Protein AF-A0A9W3TG98-F1 (afdb_monomer_lite)

Organism: Bacillus thuringiensis (NCBI:txid1428)

Radius of gyration: 15.11 Å; chains: 1; bounding box: 26×33×52 Å

Sequence (67 aa):
MKNKKQVENIRNQLIKLGREVAVQHTTTQFPDWCLLKIGLHKVQGLPYEHYYYEGLLEPKSSDEQSN

Structure (mmCIF, N/CA/C/O backbone):
data_AF-A0A9W3TG98-F1
#
_entry.id   AF-A0A9W3TG98-F1
#
loop_
_atom_site.group_PDB
_atom_site.id
_atom_site.type_symbol
_atom_site.label_atom_id
_atom_site.label_alt_id
_atom_site.label_comp_id
_atom_site.label_asym_id
_atom_site.label_entity_id
_atom_site.label_seq_id
_atom_site.pdbx_PDB_ins_code
_atom_site.Cartn_x
_atom_site.Cartn_y
_atom_site.Cartn_z
_atom_site.occupancy
_atom_site.B_iso_or_equiv
_atom_site.auth_seq_id
_atom_site.auth_comp_id
_atom_site.auth_asym_id
_atom_site.auth_atom_id
_atom_site.pdbx_PDB_model_num
ATOM 1 N N . MET A 1 1 ? -16.489 10.511 18.823 1.00 62.22 1 MET A N 1
ATOM 2 C CA . MET A 1 1 ? -15.055 10.848 18.607 1.00 62.22 1 MET A CA 1
ATOM 3 C C . MET A 1 1 ? -14.113 9.638 18.545 1.00 62.22 1 MET A C 1
ATOM 5 O O . MET A 1 1 ? -13.168 9.716 17.771 1.00 62.22 1 MET A O 1
ATOM 9 N N . LYS A 1 2 ? -14.338 8.530 19.277 1.00 64.44 2 LYS A N 1
ATOM 10 C CA . LYS A 1 2 ? -13.443 7.345 19.257 1.00 64.44 2 LYS A CA 1
ATOM 11 C C . LYS A 1 2 ? -13.300 6.683 17.869 1.00 64.44 2 LYS A C 1
ATOM 13 O O . LYS A 1 2 ? -12.178 6.475 17.423 1.00 64.44 2 LYS A O 1
ATOM 18 N N . ASN A 1 3 ? -14.404 6.506 17.138 1.00 80.2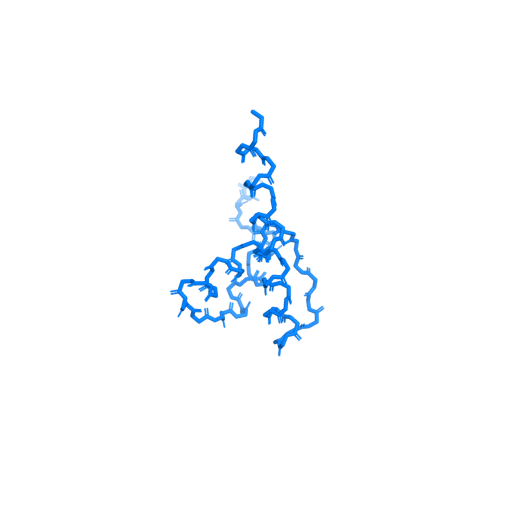5 3 ASN A N 1
ATOM 19 C CA . ASN A 1 3 ? -14.394 5.835 15.827 1.00 80.25 3 ASN A CA 1
ATOM 20 C C . ASN A 1 3 ? -13.565 6.570 14.761 1.00 80.25 3 ASN A C 1
ATOM 22 O O . ASN A 1 3 ? -12.895 5.929 13.963 1.00 80.25 3 ASN A O 1
ATOM 26 N N . LYS A 1 4 ? -13.543 7.913 14.770 1.00 88.00 4 LYS A N 1
ATOM 27 C CA . LYS A 1 4 ? -12.756 8.695 13.797 1.00 88.00 4 LYS A CA 1
ATO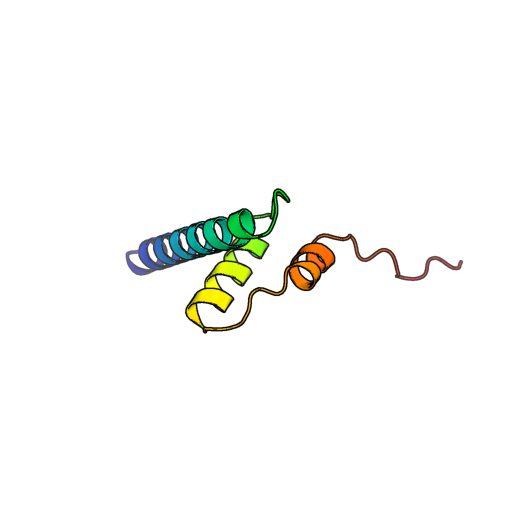M 28 C C . LYS A 1 4 ? -11.254 8.422 13.931 1.00 88.00 4 LYS A C 1
ATOM 30 O O . LYS A 1 4 ? -10.586 8.212 12.929 1.00 88.00 4 LYS A O 1
ATOM 35 N N . LYS A 1 5 ? -10.738 8.362 15.165 1.00 92.69 5 LYS A N 1
ATOM 36 C CA . LYS A 1 5 ? -9.320 8.054 15.422 1.00 92.69 5 LYS A CA 1
ATOM 37 C C . LYS A 1 5 ? -8.959 6.620 15.027 1.00 92.69 5 LYS A C 1
ATOM 39 O O . LYS A 1 5 ? -7.868 6.388 14.527 1.00 92.69 5 LYS A O 1
ATOM 44 N N . GLN A 1 6 ? -9.871 5.671 15.239 1.00 95.31 6 GLN A N 1
ATOM 45 C CA . GLN A 1 6 ? -9.658 4.277 14.843 1.00 95.31 6 GLN A CA 1
ATOM 46 C C . GLN A 1 6 ? -9.612 4.123 13.321 1.00 95.31 6 GLN A C 1
ATOM 48 O O . GLN A 1 6 ? -8.697 3.484 12.812 1.00 95.31 6 GLN A O 1
ATOM 53 N N . VAL A 1 7 ? -10.543 4.757 12.601 1.00 95.19 7 VAL A N 1
ATOM 54 C CA . VAL A 1 7 ? -10.549 4.763 11.130 1.00 95.19 7 VAL A CA 1
ATOM 55 C C . VAL A 1 7 ? -9.264 5.381 10.579 1.00 95.19 7 VAL A C 1
ATOM 57 O O . VAL A 1 7 ? -8.672 4.821 9.662 1.00 95.19 7 VAL A O 1
ATOM 60 N N . GLU A 1 8 ? -8.792 6.483 11.166 1.00 96.19 8 GLU A N 1
ATOM 61 C CA . GLU A 1 8 ? -7.535 7.113 10.748 1.00 96.19 8 GLU A CA 1
ATOM 62 C C . GLU A 1 8 ? -6.327 6.195 10.967 1.00 96.19 8 GLU A C 1
ATOM 64 O O . GLU A 1 8 ? -5.479 6.053 10.092 1.00 96.19 8 GLU A O 1
ATOM 69 N N . ASN A 1 9 ? -6.272 5.511 12.112 1.00 97.25 9 ASN A N 1
ATOM 70 C CA . ASN A 1 9 ? -5.198 4.565 12.398 1.00 97.25 9 ASN A CA 1
ATOM 71 C C . ASN A 1 9 ? -5.187 3.400 11.395 1.00 97.25 9 ASN A C 1
ATOM 73 O O . ASN A 1 9 ? -4.132 3.047 10.876 1.00 97.25 9 ASN A O 1
ATOM 77 N N . ILE A 1 10 ? -6.360 2.845 11.071 1.00 97.19 10 ILE A N 1
ATOM 78 C CA . ILE A 1 10 ? -6.487 1.776 10.068 1.00 97.19 10 ILE A CA 1
ATOM 79 C C . ILE A 1 10 ? -6.038 2.277 8.692 1.00 97.19 10 ILE A C 1
ATOM 81 O O . ILE A 1 10 ? -5.258 1.602 8.024 1.00 97.19 10 ILE A O 1
ATOM 85 N N . ARG A 1 11 ? -6.469 3.477 8.282 1.00 98.00 11 ARG A N 1
ATOM 86 C CA . ARG A 1 11 ? -6.033 4.089 7.018 1.00 98.00 11 ARG A CA 1
ATOM 87 C C . ARG A 1 11 ? -4.509 4.202 6.955 1.00 98.00 11 ARG A C 1
ATOM 89 O O . ARG A 1 11 ? -3.915 3.775 5.970 1.00 98.00 11 ARG A O 1
ATOM 96 N N . ASN A 1 12 ? -3.881 4.721 8.007 1.00 98.19 12 ASN A N 1
ATOM 97 C CA . ASN A 1 12 ? -2.429 4.900 8.058 1.00 98.19 12 ASN A CA 1
ATOM 98 C C . ASN A 1 12 ? -1.676 3.563 8.019 1.00 98.19 12 ASN A C 1
ATOM 100 O O . ASN A 1 12 ? -0.645 3.456 7.355 1.00 98.19 12 ASN A O 1
ATOM 104 N N . GLN A 1 13 ? -2.202 2.526 8.677 1.00 98.38 13 GLN A N 1
ATOM 105 C CA . GLN A 1 13 ? -1.638 1.174 8.606 1.00 98.38 13 GLN A CA 1
ATOM 106 C C . GLN A 1 13 ? -1.728 0.593 7.192 1.00 98.38 13 GLN A C 1
ATOM 108 O O . GLN A 1 13 ? -0.754 0.017 6.713 1.00 98.38 13 GLN A O 1
ATOM 113 N N . LEU A 1 14 ? -2.853 0.789 6.500 1.00 98.50 14 LEU A N 1
ATOM 114 C CA . LEU A 1 14 ? -3.020 0.342 5.116 1.00 98.50 14 LEU A CA 1
ATOM 115 C C . LEU A 1 14 ? -2.089 1.089 4.154 1.00 98.50 14 LEU A C 1
ATOM 117 O O . LEU A 1 14 ? 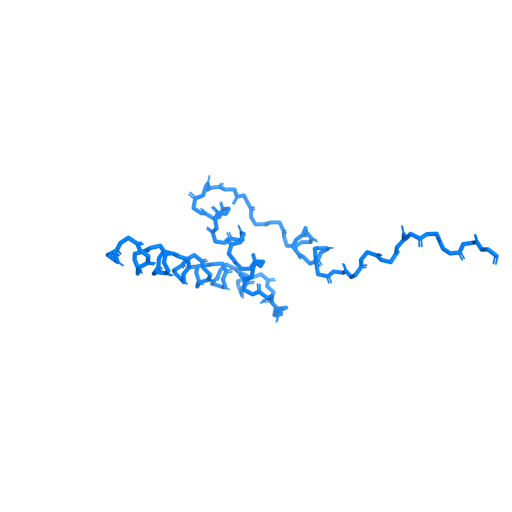-1.480 0.454 3.300 1.00 98.50 14 LEU A O 1
ATOM 121 N N . ILE A 1 15 ? -1.923 2.405 4.310 1.00 98.50 15 ILE A N 1
ATOM 122 C CA . ILE A 1 15 ? -0.961 3.190 3.514 1.00 98.50 15 ILE A CA 1
ATOM 123 C C . ILE A 1 15 ? 0.465 2.675 3.735 1.00 98.50 15 ILE A C 1
ATOM 125 O O . ILE A 1 15 ? 1.213 2.493 2.773 1.00 98.50 15 ILE A O 1
ATOM 129 N N . LYS A 1 16 ? 0.844 2.404 4.990 1.00 98.31 16 LYS A N 1
ATOM 130 C CA . LYS A 1 16 ? 2.160 1.845 5.320 1.00 98.31 16 LYS A CA 1
ATOM 131 C C . LYS A 1 16 ? 2.364 0.472 4.674 1.00 98.31 16 LYS A C 1
ATOM 133 O O . LYS A 1 16 ? 3.382 0.271 4.020 1.00 98.31 16 LYS A O 1
ATOM 138 N N . LEU A 1 17 ? 1.386 -0.426 4.790 1.00 98.19 17 LEU A N 1
ATOM 139 C CA . LEU A 1 17 ? 1.428 -1.740 4.144 1.00 98.19 17 LEU A CA 1
ATOM 140 C C . LEU A 1 17 ? 1.549 -1.613 2.620 1.00 98.19 17 LEU A C 1
ATOM 142 O O . LEU A 1 17 ? 2.365 -2.290 2.003 1.00 98.19 17 LEU A O 1
ATOM 146 N N . GLY A 1 18 ? 0.772 -0.719 2.008 1.00 97.62 18 GLY A N 1
ATOM 147 C CA . GLY A 1 18 ? 0.856 -0.463 0.574 1.00 97.62 18 GLY A CA 1
ATOM 148 C C . GLY A 1 18 ? 2.233 0.029 0.140 1.00 97.62 18 GLY A C 1
ATOM 149 O O . GLY A 1 18 ? 2.736 -0.395 -0.898 1.00 97.62 18 GLY A O 1
ATOM 150 N N . ARG A 1 19 ? 2.877 0.868 0.959 1.00 97.62 19 ARG A N 1
ATOM 151 C CA . ARG A 1 19 ? 4.253 1.326 0.731 1.00 97.62 19 ARG A CA 1
ATOM 152 C C . ARG A 1 19 ? 5.241 0.170 0.802 1.00 97.62 19 ARG A C 1
ATOM 154 O O . ARG A 1 19 ? 6.067 0.050 -0.091 1.00 97.62 19 ARG A O 1
ATOM 161 N N . GLU A 1 20 ? 5.138 -0.674 1.825 1.00 97.19 20 GLU A N 1
ATOM 162 C CA . GLU A 1 20 ? 5.991 -1.858 1.998 1.00 97.19 20 GLU A CA 1
ATOM 163 C C . GLU A 1 20 ? 5.870 -2.842 0.831 1.00 97.19 20 GLU A C 1
ATOM 165 O O . GLU A 1 20 ? 6.872 -3.426 0.430 1.00 97.19 20 GLU A O 1
ATOM 170 N N . VAL A 1 21 ? 4.671 -3.003 0.264 1.00 96.25 21 VAL A N 1
ATOM 171 C CA . VAL A 1 21 ? 4.467 -3.797 -0.955 1.00 96.25 21 VAL A CA 1
ATOM 172 C C . VAL A 1 21 ? 5.115 -3.106 -2.153 1.00 96.25 21 VAL A C 1
ATOM 174 O O . VAL A 1 21 ? 5.931 -3.718 -2.829 1.00 96.25 21 VAL A O 1
ATOM 177 N N . ALA A 1 22 ? 4.812 -1.830 -2.402 1.00 95.62 22 ALA A N 1
ATOM 178 C CA . ALA A 1 22 ? 5.323 -1.119 -3.575 1.00 95.62 22 ALA A CA 1
ATOM 179 C C . ALA A 1 22 ? 6.861 -1.126 -3.654 1.00 95.62 22 ALA A C 1
ATOM 181 O O . ALA A 1 22 ? 7.412 -1.422 -4.713 1.00 95.62 22 ALA A O 1
ATOM 182 N N . VAL A 1 23 ? 7.560 -0.891 -2.535 1.00 95.50 23 VAL A N 1
ATOM 183 C CA . VAL A 1 23 ? 9.037 -0.842 -2.509 1.00 95.50 23 VAL A CA 1
ATOM 184 C C . VAL A 1 23 ? 9.714 -2.193 -2.758 1.00 95.50 23 VAL A C 1
ATOM 186 O O . VAL A 1 23 ? 10.903 -2.223 -3.059 1.00 95.50 23 VAL A O 1
ATOM 189 N N . GLN A 1 24 ? 8.988 -3.312 -2.650 1.00 94.38 24 GLN A N 1
ATOM 190 C CA . GLN A 1 24 ? 9.510 -4.632 -3.033 1.00 94.38 24 GLN A CA 1
ATOM 191 C C . GLN A 1 24 ? 9.580 -4.808 -4.554 1.00 94.38 24 GLN A C 1
ATOM 193 O O . GLN A 1 24 ? 10.304 -5.678 -5.032 1.00 94.38 24 GLN A O 1
ATOM 198 N N . HIS A 1 25 ? 8.833 -3.997 -5.307 1.00 92.06 25 HIS A N 1
ATOM 199 C CA . HIS A 1 25 ? 8.671 -4.147 -6.751 1.00 92.06 25 HIS A CA 1
ATOM 200 C C . HIS A 1 25 ? 9.190 -2.949 -7.549 1.00 92.06 25 HIS A C 1
ATOM 202 O O . HIS A 1 25 ? 9.547 -3.115 -8.711 1.00 92.06 25 HIS A O 1
ATOM 208 N N . THR A 1 26 ? 9.233 -1.751 -6.961 1.00 91.19 26 THR A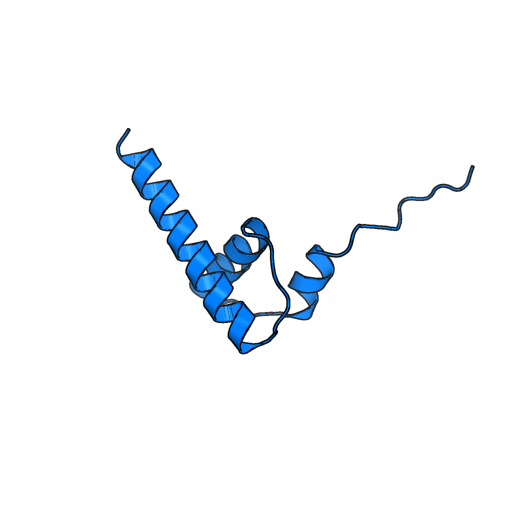 N 1
ATOM 209 C CA . THR A 1 26 ? 9.619 -0.528 -7.671 1.00 91.19 26 THR A CA 1
ATOM 210 C C . THR A 1 26 ? 10.186 0.550 -6.745 1.00 91.19 26 THR A C 1
ATOM 212 O O . THR A 1 26 ? 9.948 0.557 -5.538 1.00 91.19 26 THR A O 1
ATOM 215 N N . THR A 1 27 ? 10.917 1.498 -7.329 1.00 90.44 27 THR A N 1
ATOM 216 C CA . THR A 1 27 ? 11.350 2.746 -6.683 1.00 90.44 27 THR A CA 1
ATOM 217 C C . THR A 1 27 ? 10.376 3.907 -6.923 1.00 90.44 27 THR A C 1
ATOM 219 O O . THR A 1 27 ? 10.568 4.986 -6.356 1.00 90.44 27 THR A O 1
ATOM 222 N N . THR A 1 28 ? 9.324 3.697 -7.726 1.00 89.25 28 THR A N 1
ATOM 223 C CA . THR A 1 28 ? 8.278 4.687 -8.013 1.00 89.25 28 THR A CA 1
ATOM 224 C C . THR A 1 28 ? 7.617 5.177 -6.724 1.00 89.25 28 THR A C 1
ATOM 226 O O . THR A 1 28 ? 7.181 4.399 -5.871 1.00 89.25 28 THR A O 1
ATOM 229 N N . GLN A 1 29 ? 7.520 6.500 -6.578 1.00 90.75 29 GLN A N 1
ATOM 230 C CA . GLN A 1 29 ? 6.838 7.117 -5.445 1.00 90.75 29 GLN A CA 1
ATOM 231 C C . GLN A 1 29 ? 5.342 7.236 -5.731 1.00 90.75 29 GLN A C 1
ATOM 233 O O . GLN A 1 29 ? 4.908 8.085 -6.505 1.00 90.75 29 GLN A O 1
ATOM 238 N N . PHE A 1 30 ? 4.544 6.401 -5.068 1.00 94.69 30 PHE A N 1
ATOM 239 C CA . PHE A 1 30 ? 3.088 6.474 -5.151 1.00 94.69 30 PHE A CA 1
ATOM 240 C C . PHE A 1 30 ? 2.502 7.467 -4.131 1.00 94.69 30 PHE A C 1
ATOM 242 O O . PHE A 1 30 ? 2.967 7.523 -2.989 1.00 94.69 30 PHE A O 1
ATOM 249 N N . PRO A 1 31 ? 1.436 8.203 -4.495 1.00 96.25 31 PRO A N 1
ATOM 250 C CA . PRO A 1 31 ? 0.674 9.024 -3.562 1.00 96.25 31 PRO A CA 1
ATOM 251 C C . PRO A 1 31 ? -0.114 8.153 -2.572 1.00 96.25 31 PRO A C 1
ATOM 253 O O . PRO A 1 31 ? -0.499 7.021 -2.881 1.00 96.25 31 PRO A O 1
ATOM 256 N N . ASP A 1 32 ? -0.434 8.706 -1.400 1.00 97.19 32 ASP A N 1
ATOM 257 C CA . ASP A 1 32 ? -1.074 7.974 -0.295 1.00 97.19 32 ASP A CA 1
ATOM 258 C C . ASP A 1 32 ? -2.399 7.297 -0.673 1.00 97.19 32 ASP A C 1
ATOM 260 O O . ASP A 1 32 ? -2.686 6.198 -0.202 1.00 97.19 32 ASP A O 1
ATOM 264 N N . TRP A 1 33 ? -3.205 7.892 -1.557 1.00 96.19 33 TRP A N 1
ATOM 265 C CA . TRP A 1 33 ? -4.449 7.263 -2.019 1.00 96.19 33 TRP A CA 1
ATOM 266 C C . TRP A 1 33 ? -4.192 5.982 -2.828 1.00 96.19 33 TRP A C 1
ATOM 268 O O . TRP A 1 33 ? -4.995 5.049 -2.776 1.00 96.19 33 TRP A O 1
ATOM 278 N N . CYS A 1 34 ? -3.080 5.921 -3.567 1.00 96.69 34 CYS A N 1
ATOM 279 C CA . CYS A 1 34 ? -2.691 4.751 -4.346 1.00 96.69 34 CYS A CA 1
ATOM 280 C C . CYS A 1 34 ? -2.099 3.687 -3.415 1.00 96.69 34 CYS A C 1
ATOM 282 O O . CYS A 1 34 ? -2.519 2.531 -3.451 1.00 96.69 34 CYS A O 1
ATOM 284 N N . LEU A 1 35 ? -1.243 4.101 -2.474 1.00 97.75 35 LEU A N 1
ATOM 285 C CA . LEU A 1 35 ? -0.728 3.233 -1.410 1.00 97.75 35 LEU A CA 1
ATOM 286 C C . LEU A 1 35 ? -1.856 2.612 -0.573 1.00 97.75 35 LEU A C 1
ATOM 288 O O . LEU A 1 35 ? -1.817 1.422 -0.274 1.00 97.75 35 LEU A O 1
ATOM 292 N N . LEU A 1 36 ? -2.908 3.371 -0.259 1.00 98.00 36 LEU A N 1
ATOM 293 C CA . LEU A 1 36 ? -4.095 2.845 0.415 1.00 98.00 36 LEU A CA 1
ATOM 294 C C . LEU A 1 36 ? -4.758 1.711 -0.389 1.00 98.00 36 LEU A C 1
ATOM 296 O O . LEU A 1 36 ? -5.108 0.684 0.193 1.00 98.00 36 LEU A O 1
ATOM 300 N N . LYS A 1 37 ? -4.905 1.862 -1.715 1.00 96.56 37 LYS A N 1
ATOM 301 C CA . LYS A 1 37 ? -5.453 0.807 -2.591 1.00 96.56 37 LYS A CA 1
ATOM 302 C C . LYS A 1 37 ? -4.559 -0.433 -2.622 1.00 96.56 37 LYS A C 1
ATOM 304 O O . LYS A 1 37 ? -5.075 -1.544 -2.532 1.00 96.56 37 LYS A O 1
ATOM 309 N N . ILE A 1 38 ? -3.241 -0.250 -2.709 1.00 97.25 38 ILE A N 1
ATOM 310 C CA . ILE A 1 38 ? -2.266 -1.353 -2.681 1.00 97.25 38 ILE A CA 1
ATOM 311 C C . ILE A 1 38 ? -2.369 -2.119 -1.354 1.00 97.25 38 ILE A C 1
ATOM 313 O O . ILE A 1 38 ? -2.479 -3.345 -1.350 1.00 97.25 38 ILE A O 1
ATOM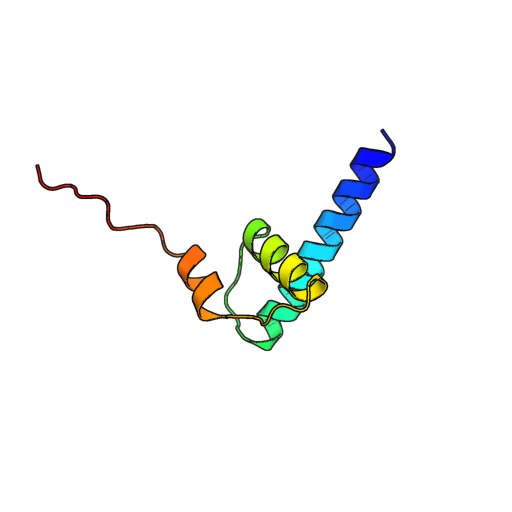 317 N N . GLY A 1 39 ? -2.398 -1.408 -0.222 1.00 97.88 39 GLY A N 1
ATOM 318 C CA . GLY A 1 39 ? -2.546 -2.016 1.101 1.00 97.88 39 GLY A CA 1
ATOM 319 C C . GLY A 1 39 ? -3.857 -2.790 1.258 1.00 97.88 39 GLY A C 1
ATOM 320 O O . GLY A 1 39 ? -3.855 -3.903 1.783 1.00 97.88 39 GLY A O 1
ATOM 321 N N . LEU A 1 40 ? -4.968 -2.246 0.752 1.00 97.62 40 LEU A N 1
ATOM 322 C CA . LEU A 1 40 ? -6.262 -2.938 0.730 1.00 97.62 40 LEU A CA 1
ATOM 323 C C . LEU A 1 40 ? -6.213 -4.226 -0.098 1.00 97.62 40 LEU A C 1
ATOM 325 O O . LEU A 1 40 ? -6.626 -5.273 0.399 1.00 97.62 40 LEU A O 1
ATOM 329 N N . HIS A 1 41 ? -5.665 -4.176 -1.314 1.00 97.12 41 HIS A N 1
ATOM 330 C CA . HIS A 1 41 ? -5.529 -5.358 -2.171 1.00 97.12 41 HIS A CA 1
ATOM 331 C C . HIS A 1 41 ? -4.684 -6.445 -1.503 1.00 97.12 41 HIS A C 1
ATOM 333 O O . HIS A 1 41 ? -5.060 -7.618 -1.527 1.00 97.12 41 HIS A O 1
ATOM 339 N N . LYS A 1 42 ? -3.598 -6.061 -0.818 1.00 96.94 42 LYS A N 1
ATOM 340 C CA . LYS A 1 42 ? -2.767 -7.009 -0.070 1.00 96.94 42 LYS A CA 1
ATOM 341 C C . LYS A 1 42 ? -3.547 -7.716 1.039 1.00 96.94 42 LYS A C 1
ATOM 343 O O . LYS A 1 42 ? -3.424 -8.931 1.174 1.00 96.94 42 LYS A O 1
ATOM 348 N N . VAL A 1 43 ? -4.355 -6.983 1.807 1.00 97.44 43 VAL A N 1
ATOM 349 C CA . VAL A 1 43 ? -5.223 -7.559 2.855 1.00 97.44 43 VAL A CA 1
ATOM 350 C C . VAL A 1 43 ? -6.290 -8.480 2.258 1.00 97.44 43 VAL A C 1
ATOM 352 O O . VAL A 1 43 ? -6.620 -9.500 2.854 1.00 97.44 43 VAL A O 1
ATOM 355 N N . GLN A 1 44 ? -6.800 -8.156 1.070 1.00 96.88 44 GLN A N 1
ATOM 356 C CA . GLN A 1 44 ? -7.762 -8.986 0.337 1.00 96.88 44 GLN A CA 1
ATOM 357 C C . GLN A 1 44 ? -7.135 -10.232 -0.310 1.00 96.88 44 GLN A C 1
ATOM 359 O O . GLN A 1 44 ? -7.865 -11.062 -0.846 1.00 96.88 44 GLN A O 1
ATOM 364 N N . GLY A 1 45 ? -5.805 -10.374 -0.279 1.00 96.44 45 GLY A N 1
ATOM 365 C CA . GLY A 1 45 ? -5.099 -11.470 -0.943 1.00 96.44 45 GLY A CA 1
ATOM 366 C C . GLY A 1 45 ? -5.028 -11.328 -2.466 1.00 96.44 45 GLY A C 1
ATOM 367 O O . GLY A 1 45 ? -4.746 -12.308 -3.151 1.00 96.44 45 GLY A O 1
ATOM 368 N N . LEU A 1 46 ? -5.278 -10.129 -3.002 1.00 95.25 46 LEU A N 1
ATOM 369 C CA . LEU A 1 46 ? -5.143 -9.848 -4.429 1.00 95.25 46 LEU A CA 1
ATOM 370 C C . LEU A 1 46 ? -3.661 -9.687 -4.812 1.00 95.25 46 LEU A C 1
ATOM 372 O O . LEU A 1 46 ? -2.871 -9.172 -4.010 1.00 95.25 46 LEU A O 1
ATOM 376 N N . PRO A 1 47 ? -3.267 -10.111 -6.027 1.00 92.50 47 PRO A N 1
ATOM 377 C CA . PRO A 1 47 ? -1.906 -9.928 -6.511 1.00 92.50 47 PRO A CA 1
ATOM 378 C C . PRO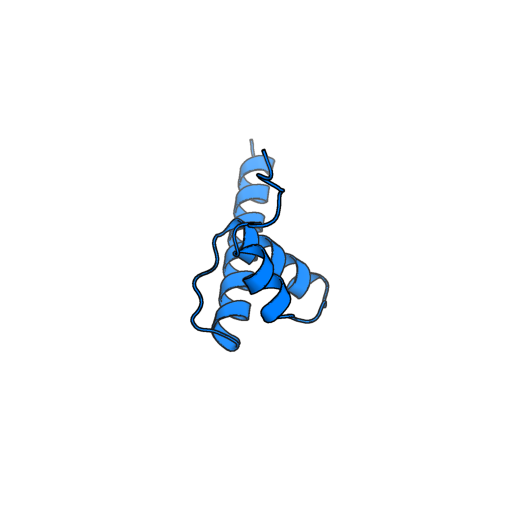 A 1 47 ? -1.570 -8.440 -6.676 1.00 92.50 47 PRO A C 1
ATOM 380 O O . PRO A 1 47 ? -2.436 -7.601 -6.936 1.00 92.50 47 PRO A O 1
ATOM 383 N N . TYR A 1 48 ? -0.287 -8.115 -6.513 1.00 93.31 48 TYR A N 1
ATOM 384 C CA . TYR A 1 48 ? 0.222 -6.779 -6.797 1.00 93.31 48 TYR A CA 1
ATOM 385 C C . TYR A 1 48 ? 0.532 -6.650 -8.291 1.00 93.31 48 TYR A C 1
ATOM 387 O O . TYR A 1 48 ? 1.500 -7.227 -8.780 1.00 93.31 48 TYR A O 1
ATOM 395 N N . GLU A 1 49 ? -0.279 -5.864 -8.994 1.00 93.06 49 GLU A N 1
ATOM 396 C CA . GLU A 1 49 ? -0.120 -5.580 -10.422 1.00 93.06 49 GLU A CA 1
ATOM 397 C C . GLU A 1 49 ? 0.566 -4.223 -10.611 1.00 93.06 49 GLU A C 1
ATOM 399 O O . GLU A 1 49 ? -0.085 -3.179 -10.646 1.00 93.06 49 GLU A O 1
ATOM 404 N N . HIS A 1 50 ? 1.897 -4.227 -10.700 1.00 91.62 50 HIS A N 1
ATOM 405 C CA . HIS A 1 50 ? 2.712 -3.009 -10.747 1.00 91.62 50 HIS A CA 1
ATOM 406 C C . HIS A 1 50 ? 2.247 -2.001 -11.815 1.00 91.62 50 HIS A C 1
ATOM 408 O O . HIS A 1 50 ? 1.923 -0.858 -11.487 1.00 91.62 50 HIS A O 1
ATOM 414 N N . TYR A 1 51 ? 2.127 -2.450 -13.069 1.00 91.38 51 TYR A N 1
ATOM 415 C CA . TYR A 1 51 ? 1.755 -1.602 -14.206 1.00 91.38 51 TYR A CA 1
ATOM 416 C C . TYR A 1 51 ? 0.350 -1.009 -14.092 1.00 91.38 51 TYR A C 1
ATOM 418 O O . TYR A 1 51 ? 0.109 0.098 -14.563 1.00 91.38 51 TYR A O 1
ATOM 426 N N . TYR A 1 52 ? -0.576 -1.708 -13.429 1.00 92.81 52 TYR A N 1
ATOM 427 C CA . TYR A 1 52 ? -1.904 -1.162 -13.169 1.00 92.81 52 TYR A CA 1
ATOM 428 C C . TYR A 1 52 ? -1.812 0.088 -12.288 1.00 92.81 52 TYR A C 1
ATOM 430 O O . TYR A 1 52 ? -2.418 1.109 -12.602 1.00 92.81 52 TYR A O 1
ATOM 438 N N . TYR A 1 53 ? -1.038 0.035 -11.201 1.00 92.69 53 TYR A N 1
ATOM 439 C CA . TYR A 1 53 ? -0.913 1.170 -10.286 1.00 92.69 53 TYR A CA 1
ATOM 440 C C . TYR A 1 53 ? -0.109 2.327 -10.868 1.00 92.69 53 TYR A C 1
ATOM 442 O O . TYR A 1 53 ? -0.437 3.475 -10.570 1.00 92.69 53 TYR A O 1
ATOM 450 N N . GLU A 1 54 ? 0.905 2.054 -11.690 1.00 90.75 54 GLU A N 1
ATOM 451 C CA . GLU A 1 54 ? 1.612 3.106 -12.430 1.00 90.75 54 GLU A CA 1
ATOM 452 C C . GLU A 1 54 ? 0.702 3.782 -13.457 1.00 90.75 54 GLU A C 1
ATOM 454 O O . GLU A 1 54 ? 0.640 5.008 -13.488 1.00 90.75 54 GLU A O 1
ATOM 459 N N . GLY A 1 55 ? -0.105 3.015 -14.196 1.00 90.75 55 GLY A N 1
ATOM 460 C CA . GLY A 1 55 ? -1.085 3.566 -15.138 1.00 90.75 55 GLY A CA 1
ATOM 461 C C . GLY A 1 55 ? -2.172 4.424 -14.476 1.00 90.75 55 GLY A C 1
ATOM 462 O O . GLY A 1 55 ? -2.772 5.274 -15.124 1.00 90.75 55 GLY A O 1
ATOM 463 N N . LEU A 1 56 ? -2.415 4.265 -13.169 1.00 88.88 56 LEU A N 1
ATOM 464 C CA . LEU A 1 56 ? -3.296 5.165 -12.414 1.00 88.88 56 LEU A CA 1
ATOM 465 C C . LEU A 1 56 ? -2.650 6.524 -12.078 1.00 88.88 56 LEU A C 1
ATOM 467 O O . LEU A 1 56 ? -3.368 7.431 -11.649 1.00 88.88 56 LEU A O 1
ATOM 471 N N . LEU A 1 57 ? -1.323 6.650 -12.190 1.00 87.00 57 LEU A N 1
ATOM 472 C CA . LEU A 1 57 ? -0.592 7.907 -11.988 1.00 87.00 57 LEU A CA 1
ATOM 473 C C . LEU A 1 57 ? -0.521 8.749 -13.254 1.00 87.00 57 LEU A C 1
ATOM 475 O O . LEU A 1 57 ? -0.358 9.967 -13.158 1.00 87.00 57 LEU A O 1
ATOM 479 N N . GLU A 1 58 ? -0.611 8.111 -14.418 1.00 79.56 58 GLU A N 1
ATOM 480 C CA . GLU A 1 58 ? -0.588 8.826 -15.680 1.00 79.56 58 GLU A CA 1
ATOM 481 C C . GLU A 1 58 ? -1.796 9.770 -15.753 1.00 79.56 58 GLU A C 1
ATOM 483 O O . GLU A 1 58 ? -2.934 9.365 -15.473 1.00 79.56 58 GLU A O 1
ATOM 488 N N . PRO A 1 59 ? -1.589 11.053 -16.100 1.00 62.88 59 PRO A N 1
ATOM 489 C CA . PRO A 1 59 ? -2.708 11.910 -16.432 1.00 62.88 59 PRO A CA 1
ATOM 490 C C . PRO A 1 59 ? -3.455 11.242 -17.584 1.00 62.88 59 PRO A C 1
ATOM 492 O O . PRO A 1 59 ? -2.834 10.793 -18.543 1.00 62.88 59 PRO A O 1
ATOM 495 N N . LYS A 1 60 ? -4.787 11.171 -17.500 1.00 58.91 60 LYS A N 1
ATOM 496 C CA . LYS A 1 60 ? -5.627 10.736 -18.620 1.00 58.91 60 LYS A CA 1
ATOM 497 C C . LYS A 1 60 ? -5.502 11.752 -19.759 1.00 58.91 60 LYS A C 1
ATOM 499 O O . LYS A 1 60 ? -6.376 12.586 -19.958 1.00 58.91 60 LYS A O 1
ATOM 504 N N . SER A 1 61 ? -4.398 11.742 -20.486 1.00 57.53 61 SER A N 1
ATOM 505 C CA . SER A 1 61 ? -4.229 12.501 -21.713 1.00 57.53 61 SER A CA 1
ATOM 506 C C . SER A 1 61 ? -4.892 11.712 -22.831 1.00 57.53 61 SER A C 1
ATOM 508 O O . SER A 1 61 ? -4.202 11.004 -23.554 1.00 57.53 61 SER A O 1
ATOM 510 N N . SER A 1 62 ? -6.222 11.754 -22.914 1.00 51.53 62 SER A N 1
ATOM 511 C CA . SER A 1 62 ? -7.007 11.357 -24.094 1.00 51.53 62 SER A CA 1
ATOM 512 C C . SER A 1 62 ? -8.482 11.713 -23.880 1.00 51.53 62 SER A C 1
ATOM 514 O O . SER A 1 62 ? -9.330 10.835 -23.897 1.00 51.53 62 SER A O 1
ATOM 516 N N . ASP A 1 63 ? -8.785 12.992 -23.664 1.00 49.47 63 ASP A N 1
ATOM 517 C CA . ASP A 1 63 ? -10.074 13.536 -24.093 1.00 49.47 63 ASP A CA 1
ATOM 518 C C . ASP A 1 63 ? -9.758 14.616 -25.131 1.00 49.47 63 ASP A C 1
ATOM 520 O O . ASP A 1 63 ? -9.260 15.698 -24.820 1.00 49.47 63 ASP A O 1
ATOM 524 N N . GLU A 1 64 ? -9.915 14.206 -26.386 1.00 52.31 64 GLU A N 1
ATOM 525 C CA . GLU A 1 64 ? -10.323 15.000 -27.543 1.00 52.31 64 GLU A CA 1
ATOM 526 C C . GLU A 1 64 ? -10.386 16.525 -27.317 1.00 52.31 64 GLU A C 1
ATOM 528 O O . GLU A 1 64 ? -11.406 17.086 -26.928 1.00 52.31 64 GLU A O 1
ATOM 533 N N . GLN A 1 65 ? -9.311 17.230 -27.669 1.00 44.81 65 GLN A N 1
ATOM 534 C CA . GLN A 1 65 ? -9.422 18.600 -28.172 1.00 44.81 65 GLN A CA 1
ATOM 535 C C . GLN A 1 65 ? -9.129 18.581 -29.673 1.00 44.81 65 GLN A C 1
ATOM 537 O O . GLN A 1 65 ? -8.083 19.021 -30.137 1.00 44.81 65 GLN A O 1
ATOM 542 N N . SER A 1 66 ? -10.058 18.007 -30.437 1.00 44.88 66 SER A N 1
ATOM 543 C CA . SER A 1 66 ? -10.280 18.416 -31.822 1.00 44.88 66 SER A CA 1
ATOM 544 C C . SER A 1 66 ? -11.342 19.509 -31.792 1.00 44.88 66 SER A C 1
ATOM 546 O O . SER A 1 66 ? -12.510 19.221 -31.543 1.00 44.88 66 SER A O 1
ATOM 548 N N . ASN A 1 67 ? -10.925 20.757 -31.988 1.00 41.41 67 ASN A N 1
ATOM 549 C CA . ASN A 1 67 ? -11.804 21.858 -32.372 1.00 41.41 67 ASN A CA 1
ATOM 550 C C . ASN A 1 67 ? -11.046 22.761 -33.343 1.00 41.41 67 ASN A C 1
ATOM 552 O O . ASN A 1 67 ? -9.863 23.049 -33.045 1.00 41.41 67 ASN A O 1
#

Foldseek 3Di:
DVVVVVVVVVLVVQLVQLVVVLVVPDPDDDDSVLSNVSSVCVVVVHDDDNVVSVVVVDDPPDDDPPD

pLDDT: mean 87.74, std 15.87, range [41.41, 98.5]

Secondary structure (DSSP, 8-state):
-HHHHHHHHHHHHHHHHHHHHHHHH------HHHHHHHHHHHHTT----HHHHHHTTS----S----